Protein AF-A0A6D2HJ42-F1 (afdb_monomer)

InterPro domains:
  IPR021109 Aspartic peptidase domain superfamily [G3DSA:2.40.70.10] (2-83)

Solvent-accessible surface area (backbone atoms only — not comparable to full-atom values): 8110 Å² total; per-residue (Å²): 135,87,75,60,72,88,65,43,46,78,40,83,46,80,43,73,46,96,85,70,47,76,42,65,29,59,14,36,35,75,44,80,45,77,57,83,92,43,74,46,80,41,81,45,76,39,64,92,63,96,63,83,63,94,75,83,87,53,67,70,58,38,60,75,47,61,46,48,76,38,78,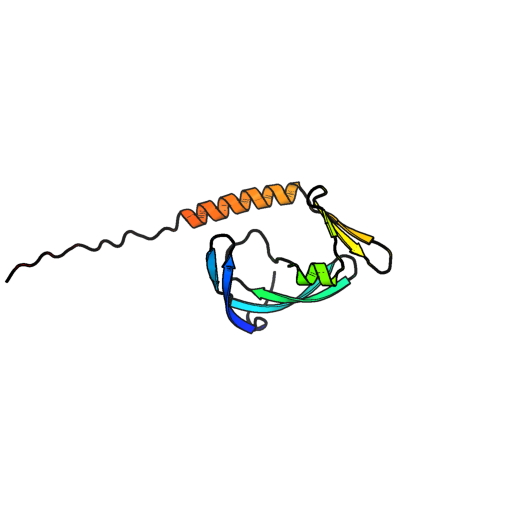92,74,41,28,40,34,27,72,43,99,93,45,75,38,71,51,70,63,56,69,69,60,50,52,52,41,53,55,50,42,52,51,51,52,53,59,60,64,70,66,71,67,81,81,80,81,76,78,82,83,88,80,80,94,130

Nearest PDB structures (foldseek):
  6mn0-assembly1_B  TM=2.402E-01  e=4.425E-01  uncultured bacterium
  6mmz-assembly3_E  TM=2.228E-01  e=8.852E-01  uncultured bacterium

pLDDT: mean 83.09, std 19.47, range [32.66, 97.62]

Radius of gyration: 21.75 Å; Cα contacts (8 Å, |Δi|>4): 128; chains: 1; bounding box: 31×33×83 Å

Sequence (126 aa):
MGVEEGSIKPTSRPLTGFTAEHVYSCGTVRLPVYVGGISKLLKFIVMDKPAIYNAILGTPWLHEMKAVISTFHQCVKFPIPSGIFTLRGDQRVTRSCFLRERKLRTASSCMITEPVSTTRPTSPTQ

Secondary structure (DSSP, 8-state):
----GGGSEE---EEE-TTS-EEE--EEEEEEEEETTEEEEEEEEE--S--S-S----HHHHHHTT-EEETTTTEEEEEETTEEEEEEPPHHHHHHHHHHHHHHHHHHHT----------------

Mean predicted aligned error: 10.0 Å

Foldseek 3Di:
DPDDPVQFDADWDWDQDPVRDTFTFRGKHWDWDDDPNDTDTDIATHGPDDALDPGDDDPVNCVVQVWDADPPQQWIWGDDPVGIDIGHDDVVSVVVSVVVVVVSVVVVVVPPDDDPPPDDDDDDDD

Organism: NCBI:txid1685480

Structure (mmCIF, N/CA/C/O backbone):
data_AF-A0A6D2HJ42-F1
#
_entry.id   AF-A0A6D2HJ42-F1
#
loop_
_atom_site.group_PDB
_atom_site.id
_atom_site.type_symbol
_atom_site.label_atom_id
_atom_site.label_alt_id
_atom_site.label_comp_id
_atom_site.label_asym_id
_atom_site.label_entity_id
_atom_site.label_seq_id
_atom_site.pdbx_PDB_ins_code
_atom_site.Cartn_x
_atom_site.Cartn_y
_atom_site.Cartn_z
_atom_site.occupancy
_atom_site.B_iso_or_equiv
_atom_site.auth_seq_id
_atom_site.auth_comp_id
_atom_site.auth_asym_id
_atom_site.auth_atom_id
_atom_site.pdbx_PDB_model_num
ATOM 1 N N . MET A 1 1 ? -16.869 1.657 -0.269 1.00 69.81 1 MET A N 1
ATOM 2 C CA . MET A 1 1 ? -16.239 0.487 -0.926 1.00 69.81 1 MET A CA 1
ATOM 3 C C . MET A 1 1 ? -17.198 -0.706 -1.059 1.00 69.81 1 MET A C 1
ATOM 5 O O . MET A 1 1 ? -16.768 -1.726 -1.565 1.00 69.81 1 MET A O 1
ATOM 9 N N . GLY A 1 2 ? -18.480 -0.594 -0.659 1.00 74.69 2 GLY A N 1
ATOM 10 C CA . GLY A 1 2 ? -19.474 -1.658 -0.883 1.00 74.69 2 GLY A CA 1
ATOM 11 C C . GLY A 1 2 ? -19.143 -2.987 -0.198 1.00 74.69 2 GLY A C 1
ATOM 12 O O . GLY A 1 2 ? -19.446 -4.036 -0.744 1.00 74.69 2 GLY A O 1
ATOM 13 N N . VAL A 1 3 ? -18.456 -2.948 0.948 1.00 82.94 3 VAL A N 1
ATOM 14 C CA . VAL A 1 3 ? -18.127 -4.149 1.723 1.00 82.94 3 VAL A CA 1
ATOM 15 C C . VAL A 1 3 ? -19.326 -4.472 2.603 1.00 82.94 3 VAL A C 1
ATOM 17 O O . VAL A 1 3 ? -19.707 -3.643 3.424 1.00 82.94 3 VAL A O 1
ATOM 20 N N . GLU A 1 4 ? -19.918 -5.650 2.425 1.00 83.56 4 GLU A N 1
ATOM 21 C CA . GLU A 1 4 ? -21.025 -6.107 3.266 1.00 83.56 4 GLU A CA 1
ATOM 22 C C . GLU A 1 4 ? -20.527 -6.437 4.674 1.00 83.56 4 GLU A C 1
ATOM 24 O O . GLU A 1 4 ? -19.512 -7.125 4.830 1.00 83.56 4 GLU A O 1
ATOM 29 N N . GLU A 1 5 ? -21.255 -5.995 5.701 1.00 80.81 5 GLU A N 1
ATOM 30 C CA . GLU A 1 5 ? -20.880 -6.211 7.105 1.00 80.81 5 GLU A CA 1
ATOM 31 C C . GLU A 1 5 ? -20.709 -7.699 7.441 1.00 80.81 5 GLU A C 1
ATOM 33 O O . GLU A 1 5 ? -19.762 -8.068 8.132 1.00 80.81 5 GLU A O 1
ATOM 38 N N . GLY A 1 6 ? -21.536 -8.575 6.858 1.00 85.75 6 GLY A N 1
ATOM 39 C CA . GLY A 1 6 ? -21.446 -10.027 7.052 1.00 85.75 6 GLY A CA 1
ATOM 40 C C . GLY A 1 6 ? -20.153 -10.670 6.528 1.00 85.75 6 GLY A C 1
ATO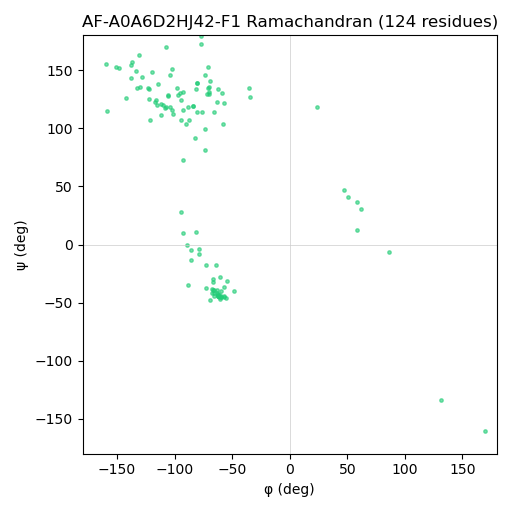M 41 O O . GLY A 1 6 ? -19.799 -11.773 6.940 1.00 85.75 6 GLY A O 1
ATOM 42 N N . SER A 1 7 ? -19.410 -9.989 5.649 1.00 88.38 7 SER A N 1
ATOM 43 C CA . SER A 1 7 ? -18.116 -10.466 5.135 1.00 88.38 7 SER A CA 1
ATOM 44 C C . SER A 1 7 ? -16.930 -10.108 6.041 1.00 88.38 7 SER A C 1
ATOM 46 O O . SER A 1 7 ? -15.823 -10.640 5.870 1.00 88.38 7 SER A O 1
ATOM 48 N N . ILE A 1 8 ? -17.142 -9.210 7.009 1.00 93.38 8 ILE A N 1
ATOM 49 C CA . ILE A 1 8 ? -16.113 -8.746 7.933 1.00 93.38 8 ILE A CA 1
ATOM 50 C C . ILE A 1 8 ? -16.013 -9.750 9.073 1.00 93.38 8 ILE A C 1
ATOM 52 O O . ILE A 1 8 ? -16.949 -9.950 9.838 1.00 93.38 8 ILE A O 1
ATOM 56 N N . LYS A 1 9 ? -14.839 -10.363 9.231 1.00 94.25 9 LYS A N 1
ATOM 57 C CA . LYS A 1 9 ? -14.557 -11.208 10.393 1.00 94.25 9 LYS A CA 1
ATOM 58 C C . LYS A 1 9 ? -14.287 -10.305 11.595 1.00 94.25 9 LYS A C 1
ATOM 60 O O . LYS A 1 9 ? -13.263 -9.607 11.557 1.00 94.25 9 LYS A O 1
ATOM 65 N N . PRO A 1 10 ? -15.138 -10.310 12.639 1.00 93.00 10 PRO A N 1
ATOM 66 C CA . PRO A 1 10 ? -14.962 -9.436 13.789 1.00 93.00 10 PRO A CA 1
ATOM 67 C C . PRO A 1 10 ? -13.611 -9.692 14.445 1.00 93.00 10 PRO A C 1
ATOM 69 O O . PRO A 1 10 ? -13.200 -10.832 14.668 1.00 93.00 10 PRO A O 1
ATOM 72 N N . THR A 1 11 ? -12.864 -8.626 14.690 1.00 91.19 11 THR A N 1
ATOM 73 C CA . THR A 1 11 ? -11.556 -8.693 15.345 1.00 91.19 11 THR A CA 1
ATOM 74 C C . THR A 1 11 ? -11.257 -7.321 15.921 1.00 91.19 11 THR A C 1
ATOM 76 O O . THR A 1 11 ? -11.053 -6.373 15.165 1.00 91.19 11 THR A O 1
ATOM 79 N N . SER A 1 12 ? -11.182 -7.235 17.247 1.00 88.44 12 SER A N 1
ATOM 80 C CA . SER A 1 12 ? -10.778 -6.019 17.950 1.00 88.44 12 SER A CA 1
ATOM 81 C C . SER A 1 12 ? -9.285 -6.086 18.247 1.00 88.44 12 SER A C 1
ATOM 83 O O . SER A 1 12 ? -8.834 -6.888 19.067 1.00 88.44 12 SER A O 1
ATOM 85 N N . ARG A 1 13 ? -8.495 -5.297 17.519 1.00 89.19 13 ARG A N 1
ATOM 86 C CA . ARG A 1 13 ? -7.060 -5.127 17.761 1.00 89.19 13 ARG A CA 1
ATOM 87 C C . ARG A 1 13 ? -6.742 -3.636 17.802 1.00 89.19 13 ARG A C 1
ATOM 89 O O . ARG A 1 13 ? -7.218 -2.911 16.925 1.00 89.19 13 ARG A O 1
ATOM 96 N N . PRO A 1 14 ? -5.939 -3.175 18.774 1.00 90.88 14 PRO A N 1
ATOM 97 C CA . PRO A 1 14 ? -5.482 -1.798 18.790 1.00 90.88 14 PRO A CA 1
ATOM 98 C C . PRO A 1 14 ? -4.479 -1.577 17.653 1.00 90.88 14 PRO A C 1
ATOM 100 O O . PRO A 1 14 ? -3.534 -2.347 17.466 1.00 90.88 14 PRO A O 1
ATOM 103 N N . LEU A 1 15 ? -4.698 -0.512 16.894 1.00 90.00 15 LEU A N 1
ATOM 104 C CA . LEU A 1 15 ? -3.786 0.028 15.900 1.00 90.00 15 LEU A CA 1
ATOM 105 C C . LEU A 1 15 ? -3.206 1.315 16.466 1.00 90.00 15 LEU A C 1
ATOM 107 O O . LEU A 1 15 ? -3.942 2.259 16.749 1.00 90.00 15 LEU A O 1
ATOM 111 N N . THR A 1 16 ? -1.892 1.340 16.644 1.00 88.88 16 THR A N 1
ATOM 112 C CA . THR A 1 16 ? -1.194 2.514 17.164 1.00 88.88 16 THR A CA 1
ATOM 113 C C . THR A 1 16 ? -0.731 3.371 15.998 1.00 88.88 16 THR A C 1
ATOM 115 O O . THR A 1 16 ? 0.074 2.932 15.172 1.00 88.88 16 THR A O 1
ATOM 118 N N . GLY A 1 17 ? -1.276 4.581 15.911 1.00 84.75 17 GLY A N 1
ATOM 119 C CA . GLY A 1 17 ? -0.861 5.574 14.928 1.00 84.75 17 GLY A CA 1
ATOM 120 C C . GLY A 1 17 ? 0.452 6.261 15.308 1.00 84.75 17 GLY A C 1
ATOM 121 O O . GLY A 1 17 ? 0.958 6.129 16.420 1.00 84.75 17 GLY A O 1
ATOM 122 N N . PHE A 1 18 ? 0.980 7.068 14.387 1.00 81.06 18 PHE A N 1
ATOM 123 C CA . PHE A 1 18 ? 2.189 7.871 14.613 1.00 81.06 18 PHE A CA 1
ATOM 124 C C . PHE A 1 18 ? 2.043 8.875 15.771 1.00 81.06 18 PHE A C 1
ATOM 126 O O . PHE A 1 18 ? 3.012 9.210 16.438 1.00 81.06 18 PHE A O 1
ATOM 133 N N . THR A 1 19 ? 0.821 9.330 16.039 1.00 85.00 19 THR A N 1
ATOM 134 C CA . THR A 1 19 ? 0.479 10.240 17.142 1.00 85.00 19 THR A CA 1
ATOM 135 C C . THR A 1 19 ? 0.309 9.528 18.488 1.00 85.00 19 THR A C 1
ATOM 137 O O . THR A 1 19 ? -0.213 10.132 19.419 1.00 85.00 19 THR A O 1
ATOM 140 N N . ALA A 1 20 ? 0.683 8.246 18.585 1.00 85.12 20 ALA A N 1
ATOM 141 C CA . ALA A 1 20 ? 0.408 7.363 19.723 1.00 85.12 20 ALA A CA 1
ATOM 142 C C . ALA A 1 20 ? -1.090 7.194 20.057 1.00 85.12 20 ALA A C 1
ATOM 144 O O . ALA A 1 20 ? -1.442 6.632 21.090 1.00 85.12 20 ALA A O 1
ATOM 145 N N . GLU A 1 21 ? -1.988 7.629 19.169 1.00 85.19 21 GLU A N 1
ATOM 146 C CA . GLU A 1 21 ? -3.416 7.356 19.296 1.00 85.19 21 GLU A CA 1
ATOM 147 C C . GLU A 1 21 ? -3.685 5.872 19.024 1.00 85.19 21 GLU A C 1
ATOM 149 O O . GLU A 1 21 ? -3.184 5.301 18.047 1.00 85.19 21 GLU A O 1
ATOM 154 N N . HIS A 1 22 ? -4.510 5.261 19.873 1.00 85.75 22 HIS A N 1
ATOM 155 C CA . HIS A 1 22 ? -4.991 3.900 19.684 1.00 85.75 22 HIS A CA 1
ATOM 156 C C . HIS A 1 22 ? -6.348 3.906 18.985 1.00 85.75 22 HIS A C 1
ATOM 158 O O . HIS A 1 22 ? -7.317 4.502 19.457 1.00 85.75 22 HIS A O 1
ATOM 164 N N . VAL A 1 23 ? -6.426 3.200 17.861 1.00 87.38 23 VAL A N 1
ATOM 165 C CA . VAL A 1 23 ? -7.665 2.985 17.113 1.00 87.38 23 VAL A CA 1
ATOM 166 C C . VAL A 1 23 ? -7.990 1.504 17.115 1.00 87.38 23 VAL A C 1
ATOM 168 O O . VAL A 1 23 ? -7.171 0.694 16.693 1.00 87.38 23 VAL A O 1
ATOM 171 N N . TYR A 1 24 ? -9.182 1.133 17.569 1.00 91.19 24 TYR A N 1
ATOM 172 C CA . TYR A 1 24 ? -9.628 -0.255 17.514 1.00 91.19 24 TYR A CA 1
ATOM 173 C C . TYR A 1 24 ? -10.162 -0.593 16.122 1.00 91.19 24 TYR A C 1
ATOM 175 O O . TYR A 1 24 ? -10.934 0.166 15.536 1.00 91.19 24 TYR A O 1
ATOM 183 N N . SER A 1 25 ? -9.741 -1.737 15.587 1.00 93.81 25 SER A N 1
ATOM 184 C CA . SER A 1 25 ? -10.297 -2.274 14.347 1.00 93.81 25 SER A CA 1
ATOM 185 C C . SER A 1 25 ? -11.696 -2.856 14.554 1.00 93.81 25 SER A C 1
ATOM 187 O O . SER A 1 25 ? -11.954 -3.498 15.570 1.00 93.81 25 SER A O 1
ATOM 189 N N . CYS A 1 26 ? -12.562 -2.739 13.547 1.00 92.62 26 CYS A N 1
ATOM 190 C CA . CYS A 1 26 ? -13.847 -3.447 13.498 1.00 92.62 26 CYS A CA 1
ATOM 191 C C . CYS A 1 26 ? -13.639 -4.938 13.209 1.00 92.62 26 CYS A C 1
ATOM 193 O O . CYS A 1 26 ? -14.321 -5.816 13.738 1.00 92.62 26 CYS A O 1
ATOM 195 N N . GLY A 1 27 ? -12.668 -5.240 12.350 1.00 94.50 27 GLY A N 1
ATOM 196 C CA . GLY A 1 27 ? -12.392 -6.604 11.951 1.00 94.50 27 GLY A CA 1
ATOM 197 C C . GLY A 1 27 ? -11.432 -6.701 10.789 1.00 94.50 27 GLY A C 1
ATOM 198 O O . GLY A 1 27 ? -10.675 -5.774 10.490 1.00 94.50 27 GLY A O 1
ATOM 199 N N . THR A 1 28 ? -11.459 -7.853 10.130 1.00 95.06 28 THR A N 1
ATOM 200 C CA . THR A 1 28 ? -10.654 -8.097 8.936 1.00 95.06 28 THR A CA 1
ATOM 201 C C . THR A 1 28 ? -11.502 -8.623 7.795 1.00 95.06 28 THR A C 1
ATOM 203 O O . THR A 1 28 ? -12.425 -9.406 8.002 1.00 95.06 28 THR A O 1
ATOM 206 N N . VAL A 1 29 ? -11.165 -8.208 6.579 1.00 95.44 29 VAL A N 1
ATOM 207 C CA . VAL A 1 29 ? -11.852 -8.616 5.350 1.00 95.44 29 VAL A CA 1
ATOM 208 C C . VAL A 1 29 ? -10.819 -9.013 4.303 1.00 95.44 29 VAL A C 1
ATOM 210 O O . VAL A 1 29 ? -9.696 -8.506 4.308 1.00 95.44 29 VAL A O 1
ATOM 213 N N . ARG A 1 30 ? -11.161 -9.953 3.419 1.00 94.69 30 ARG A N 1
ATOM 214 C CA . ARG A 1 30 ? -10.318 -10.311 2.272 1.00 94.69 30 ARG A CA 1
ATOM 215 C C . ARG A 1 30 ? -10.920 -9.696 1.020 1.00 94.69 30 ARG A C 1
ATOM 217 O O . ARG A 1 30 ? -12.042 -10.043 0.675 1.00 94.69 30 ARG A O 1
ATOM 224 N N . LEU A 1 31 ? -10.182 -8.813 0.354 1.00 93.81 31 LEU A N 1
ATOM 225 C CA . LEU A 1 31 ? -10.653 -8.130 -0.850 1.00 93.81 31 LEU A CA 1
ATOM 226 C C . LEU A 1 31 ? -9.699 -8.380 -2.021 1.00 93.81 31 LEU A C 1
ATOM 228 O O . LEU A 1 31 ? -8.478 -8.293 -1.836 1.00 93.81 31 LEU A O 1
ATOM 232 N N . PRO A 1 32 ? -10.224 -8.702 -3.217 1.00 93.69 32 PRO A N 1
ATOM 233 C CA . PRO A 1 32 ? -9.416 -8.746 -4.421 1.00 93.69 32 PRO A CA 1
ATOM 234 C C . PRO A 1 32 ? -9.013 -7.322 -4.815 1.00 93.69 32 PRO A C 1
ATOM 236 O O . PRO A 1 32 ? -9.843 -6.420 -4.907 1.00 93.69 32 PRO A O 1
ATOM 239 N N . VAL A 1 33 ? -7.723 -7.126 -5.055 1.00 93.81 33 VAL A N 1
ATOM 240 C CA . VAL A 1 33 ? -7.136 -5.873 -5.522 1.00 93.81 33 VAL A CA 1
ATOM 241 C C . VAL A 1 33 ? -6.554 -6.115 -6.901 1.00 93.81 33 VAL A C 1
ATOM 243 O O . VAL A 1 33 ? -5.666 -6.953 -7.063 1.00 93.81 33 VAL A O 1
ATOM 246 N N . TYR A 1 34 ? -7.059 -5.372 -7.883 1.00 93.81 34 TYR A N 1
ATOM 247 C CA . TYR A 1 34 ? -6.599 -5.430 -9.262 1.00 93.81 34 TYR A CA 1
ATOM 248 C C . TYR A 1 34 ? -5.812 -4.170 -9.612 1.00 93.81 34 TYR A C 1
ATOM 250 O O . TYR A 1 34 ? -6.357 -3.066 -9.587 1.00 93.81 34 TYR A O 1
ATOM 258 N N . VAL A 1 35 ? -4.529 -4.329 -9.940 1.00 93.56 35 VAL A N 1
ATOM 259 C CA . VAL A 1 35 ? -3.661 -3.221 -10.360 1.00 93.56 35 VAL A CA 1
ATOM 260 C C . VAL A 1 35 ? -2.737 -3.704 -11.469 1.00 93.56 35 VAL A C 1
ATOM 262 O O . VAL A 1 35 ? -2.026 -4.694 -11.312 1.00 93.56 35 VAL A O 1
ATOM 265 N N . GLY A 1 36 ? -2.737 -2.993 -12.597 1.00 91.00 36 GLY A N 1
ATOM 266 C CA . GLY A 1 36 ? -1.797 -3.244 -13.690 1.00 91.00 36 GLY A CA 1
ATOM 267 C C . GLY A 1 36 ? -1.849 -4.655 -14.274 1.00 91.00 36 GLY A C 1
ATOM 268 O O . GLY A 1 36 ? -0.806 -5.207 -14.599 1.00 91.00 36 GLY A O 1
ATOM 269 N N . GLY A 1 37 ? -3.035 -5.263 -14.373 1.00 92.25 37 GLY A N 1
ATOM 270 C CA . GLY A 1 37 ? -3.181 -6.628 -14.899 1.00 92.25 37 GLY A CA 1
ATOM 271 C C . GLY A 1 37 ? -3.004 -7.737 -13.862 1.00 92.25 37 GLY A C 1
ATOM 272 O O . GLY A 1 37 ? -3.247 -8.899 -14.173 1.00 92.25 37 GLY A O 1
ATOM 273 N N . ILE A 1 38 ? -2.616 -7.404 -12.629 1.00 92.75 38 ILE A N 1
ATOM 274 C CA . ILE A 1 38 ? -2.407 -8.372 -11.552 1.00 92.75 38 ILE A CA 1
ATOM 275 C C . ILE A 1 38 ? -3.567 -8.279 -10.562 1.00 92.75 38 ILE A C 1
ATOM 277 O O . ILE A 1 38 ? -3.873 -7.201 -10.056 1.00 92.75 38 ILE A O 1
ATOM 281 N N . SER A 1 39 ? -4.180 -9.424 -10.257 1.00 94.19 39 SER A N 1
ATOM 282 C CA . SER A 1 39 ? -5.190 -9.563 -9.204 1.00 94.19 39 SER A CA 1
ATOM 283 C C . SER A 1 39 ? -4.602 -10.288 -7.995 1.00 94.19 39 SER A C 1
ATOM 285 O O . SER A 1 39 ? -4.028 -11.371 -8.137 1.00 94.19 39 SER A O 1
ATOM 287 N N . LYS A 1 40 ? -4.735 -9.701 -6.802 1.00 92.50 40 LYS A N 1
ATOM 288 C CA . LYS A 1 40 ? -4.280 -10.288 -5.532 1.00 92.50 40 LYS A CA 1
ATOM 289 C C . LYS A 1 40 ? -5.365 -10.196 -4.474 1.00 92.50 40 LYS A C 1
ATOM 291 O O . LYS A 1 40 ? -5.969 -9.147 -4.289 1.00 92.50 40 LYS A O 1
ATOM 296 N N . LEU A 1 41 ? -5.586 -11.285 -3.745 1.00 94.75 41 LEU A N 1
ATOM 297 C CA . LEU A 1 41 ? -6.538 -11.321 -2.640 1.00 94.75 41 LEU A CA 1
ATOM 298 C C . LEU A 1 41 ? -5.836 -10.935 -1.335 1.00 94.75 41 LEU A C 1
ATOM 300 O O . LEU A 1 41 ? -5.108 -11.743 -0.759 1.00 94.75 41 LEU A O 1
ATOM 304 N N . LEU A 1 42 ? -6.067 -9.709 -0.867 1.00 95.00 42 LEU A N 1
ATOM 305 C CA . LEU A 1 42 ? -5.373 -9.139 0.289 1.00 95.00 42 LEU A CA 1
ATOM 306 C C . LEU A 1 42 ? -6.265 -9.124 1.525 1.00 95.00 42 LEU A C 1
ATOM 308 O O . LEU A 1 42 ? -7.473 -8.914 1.433 1.00 95.00 42 LEU A O 1
ATOM 312 N N . LYS A 1 43 ? -5.655 -9.324 2.696 1.00 94.12 43 LYS A N 1
ATOM 313 C CA . LYS A 1 43 ? -6.325 -9.165 3.988 1.00 94.12 43 LYS A CA 1
ATOM 314 C C . LYS A 1 43 ? -6.197 -7.714 4.450 1.00 94.12 43 LYS A C 1
ATOM 316 O O . LYS A 1 43 ? -5.092 -7.247 4.708 1.00 94.12 43 LYS A O 1
ATOM 321 N N . PHE A 1 44 ? -7.328 -7.043 4.599 1.00 93.88 44 PHE A N 1
ATOM 322 C CA . PHE A 1 44 ? -7.433 -5.691 5.132 1.00 93.88 44 PHE A CA 1
ATOM 323 C C . PHE A 1 44 ? -7.912 -5.712 6.576 1.00 93.88 44 PHE A C 1
ATOM 325 O O . PHE A 1 44 ? -8.655 -6.605 6.988 1.00 93.88 44 PHE A O 1
ATOM 332 N N . ILE A 1 45 ? -7.494 -4.697 7.325 1.00 93.81 45 ILE A N 1
ATOM 333 C CA . ILE A 1 45 ? -8.065 -4.360 8.624 1.00 93.81 45 ILE A CA 1
ATOM 334 C C . ILE A 1 45 ? -9.084 -3.250 8.382 1.00 93.81 45 ILE A C 1
ATOM 336 O O . ILE A 1 45 ? -8.771 -2.258 7.723 1.00 93.81 45 ILE A O 1
ATOM 340 N N . VAL A 1 46 ? -10.300 -3.439 8.884 1.00 93.12 46 VAL A N 1
ATOM 341 C CA . VAL A 1 46 ? -11.394 -2.477 8.738 1.00 93.12 46 VAL A CA 1
ATOM 342 C C . VAL A 1 46 ? -11.399 -1.553 9.947 1.00 93.12 46 VAL A C 1
ATOM 344 O O . VAL A 1 46 ? -11.332 -2.018 11.086 1.00 93.12 46 VAL A O 1
ATOM 347 N N . MET A 1 47 ? -11.476 -0.253 9.687 1.00 90.62 47 MET A N 1
ATOM 348 C CA . MET A 1 47 ? -11.636 0.786 10.698 1.00 90.62 47 MET A CA 1
ATOM 349 C C . MET A 1 47 ? -12.902 1.574 10.391 1.00 90.62 47 MET A C 1
ATOM 351 O O . MET A 1 47 ? -13.094 1.995 9.251 1.00 90.62 47 MET A O 1
ATOM 355 N N . ASP A 1 48 ? -13.714 1.811 11.414 1.00 88.06 48 ASP A N 1
ATOM 356 C CA . ASP A 1 48 ? -14.865 2.705 11.342 1.00 88.06 48 ASP A CA 1
ATOM 357 C C . ASP A 1 48 ? -14.445 4.106 11.794 1.00 88.06 48 ASP A C 1
ATOM 359 O O . ASP A 1 48 ? -14.675 4.539 12.923 1.00 88.06 48 ASP A O 1
ATOM 363 N N . LYS A 1 49 ? -13.685 4.782 10.927 1.00 84.69 49 LYS A N 1
ATOM 364 C CA . LYS A 1 49 ? -13.293 6.179 11.117 1.00 84.69 49 LYS A CA 1
ATOM 365 C C . LYS A 1 49 ? -13.403 6.947 9.802 1.00 84.69 49 LYS A C 1
ATOM 367 O O . LYS A 1 49 ? -13.039 6.410 8.752 1.00 84.69 49 LYS A O 1
ATOM 372 N N . PRO A 1 50 ? -13.826 8.223 9.843 1.00 84.56 50 PRO A N 1
ATOM 373 C CA . PRO A 1 50 ? -13.816 9.062 8.659 1.00 84.5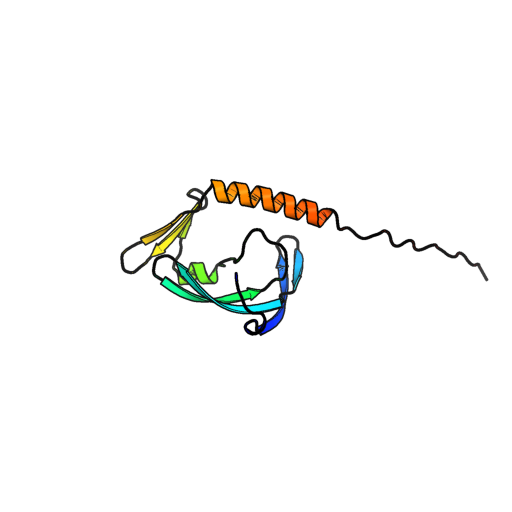6 50 PRO A CA 1
ATOM 374 C C . PRO A 1 50 ? -12.379 9.253 8.161 1.00 84.56 50 PRO A C 1
ATOM 376 O O . PRO A 1 50 ? -11.518 9.756 8.881 1.00 84.56 50 PRO A O 1
ATOM 379 N N . ALA A 1 51 ? -12.126 8.879 6.908 1.00 85.81 51 ALA A N 1
ATOM 380 C CA . ALA A 1 51 ? -10.832 9.033 6.255 1.00 85.81 51 ALA A CA 1
ATOM 381 C C . ALA A 1 51 ? -10.997 9.525 4.811 1.00 85.81 51 ALA A C 1
ATOM 383 O O . ALA A 1 51 ? -12.019 9.312 4.160 1.00 85.81 51 ALA A O 1
ATOM 384 N N . ILE A 1 52 ? -9.964 10.185 4.284 1.00 88.38 52 ILE A N 1
ATOM 385 C CA . ILE A 1 52 ? -9.928 10.633 2.880 1.00 88.38 52 ILE A CA 1
ATOM 386 C C . ILE A 1 52 ? -9.591 9.514 1.887 1.00 88.38 52 ILE A C 1
ATOM 388 O O . ILE A 1 52 ? -9.677 9.727 0.676 1.00 88.38 52 ILE A O 1
ATOM 392 N N . TYR A 1 53 ? -9.206 8.345 2.392 1.00 87.62 53 TYR A N 1
ATOM 393 C CA . TYR A 1 53 ? -8.860 7.154 1.630 1.00 87.62 53 TYR A CA 1
ATOM 394 C C . TYR A 1 53 ? -9.799 6.005 1.995 1.00 87.62 53 TYR A C 1
ATOM 396 O O . TYR A 1 53 ? -10.250 5.889 3.129 1.00 87.62 53 TYR A O 1
ATOM 404 N N . ASN A 1 54 ? -10.058 5.133 1.021 1.00 89.25 54 ASN A N 1
ATOM 405 C CA . ASN A 1 54 ? -10.890 3.946 1.222 1.00 89.25 54 ASN A CA 1
ATOM 406 C C . ASN A 1 54 ? -10.067 2.741 1.711 1.00 89.25 54 ASN A C 1
ATOM 408 O O . ASN A 1 54 ? -10.563 1.928 2.478 1.00 89.25 54 ASN A O 1
ATOM 412 N N . ALA A 1 55 ? -8.822 2.612 1.245 1.00 92.19 55 ALA A N 1
ATOM 413 C CA . ALA A 1 55 ? -7.900 1.536 1.598 1.00 92.19 55 ALA A CA 1
ATOM 414 C C . ALA A 1 55 ? -6.458 2.043 1.566 1.00 92.19 55 ALA A C 1
ATOM 416 O O . ALA A 1 55 ? -6.126 2.934 0.782 1.00 92.19 55 ALA A O 1
ATOM 417 N N . ILE A 1 56 ? -5.601 1.423 2.375 1.00 92.62 56 ILE A N 1
ATOM 418 C CA . ILE A 1 56 ? -4.153 1.631 2.356 1.00 92.62 56 ILE A CA 1
ATOM 419 C C . ILE A 1 56 ? -3.501 0.305 1.976 1.00 92.62 56 ILE A C 1
ATOM 421 O O . ILE A 1 56 ? -3.698 -0.709 2.647 1.00 92.62 56 ILE A O 1
ATOM 425 N N . LEU A 1 57 ? -2.709 0.315 0.906 1.00 94.06 57 LEU A N 1
ATOM 426 C CA . LEU A 1 57 ? -1.850 -0.808 0.547 1.00 94.06 57 LEU A CA 1
ATOM 427 C C . LEU A 1 57 ? -0.520 -0.637 1.273 1.00 94.06 57 LEU A C 1
ATOM 429 O O . LEU A 1 57 ? 0.264 0.255 0.960 1.00 94.06 57 LEU A O 1
ATOM 433 N N . GLY A 1 58 ? -0.306 -1.464 2.291 1.00 93.38 58 GLY A N 1
ATOM 434 C CA . GLY A 1 58 ? 0.904 -1.407 3.100 1.00 93.38 58 GLY A CA 1
ATOM 435 C C . GLY A 1 58 ? 2.126 -2.021 2.417 1.00 93.38 58 GLY A C 1
ATOM 436 O O . GLY A 1 58 ? 2.061 -2.602 1.331 1.00 93.38 58 GLY A O 1
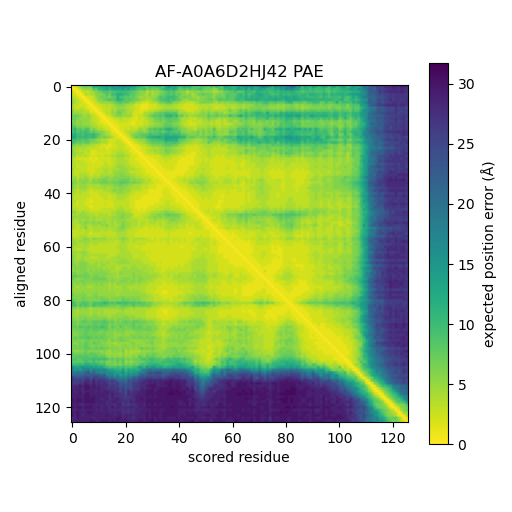ATOM 437 N N . THR A 1 59 ? 3.240 -1.973 3.142 1.00 94.06 59 THR A N 1
ATOM 438 C CA . THR A 1 59 ? 4.523 -2.593 2.786 1.00 94.06 59 THR A CA 1
ATOM 439 C C . THR A 1 59 ? 4.428 -4.057 2.342 1.00 94.06 59 THR A C 1
ATOM 441 O O . THR A 1 59 ? 5.090 -4.392 1.362 1.00 94.06 59 THR A O 1
ATOM 444 N N . PRO A 1 60 ? 3.598 -4.933 2.955 1.00 94.31 60 PRO A N 1
ATOM 445 C CA . PRO A 1 60 ? 3.491 -6.321 2.503 1.00 94.31 60 PRO A CA 1
ATOM 446 C C . PRO A 1 60 ? 3.091 -6.452 1.029 1.00 94.31 60 PRO A C 1
ATOM 448 O O . PRO A 1 60 ? 3.717 -7.208 0.293 1.00 94.31 60 PRO A O 1
AT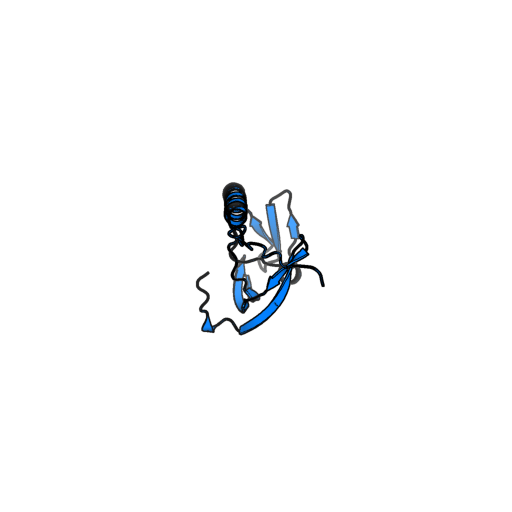OM 451 N N . TRP A 1 61 ? 2.107 -5.665 0.577 1.00 95.31 61 TRP A N 1
ATOM 452 C CA . TRP A 1 61 ? 1.688 -5.672 -0.826 1.00 95.31 61 TRP A CA 1
ATOM 453 C C . TRP A 1 61 ? 2.784 -5.117 -1.740 1.00 95.31 61 TRP A C 1
ATOM 455 O O . TRP A 1 61 ? 3.061 -5.685 -2.791 1.00 95.31 61 TRP A O 1
ATOM 465 N N . LEU A 1 62 ? 3.455 -4.040 -1.324 1.00 96.06 62 LEU A N 1
ATOM 466 C CA . LEU A 1 62 ? 4.557 -3.450 -2.089 1.00 96.06 62 LEU A CA 1
ATOM 467 C C . LEU A 1 62 ? 5.714 -4.438 -2.282 1.00 96.06 62 LEU A C 1
ATOM 469 O O . LEU A 1 62 ? 6.238 -4.561 -3.388 1.00 96.06 62 LEU A O 1
ATOM 473 N N . HIS A 1 63 ? 6.082 -5.170 -1.229 1.00 95.69 63 HIS A N 1
ATOM 474 C CA . HIS A 1 63 ? 7.126 -6.192 -1.283 1.00 95.69 63 HIS A CA 1
ATOM 475 C C . HIS A 1 63 ? 6.716 -7.367 -2.173 1.00 95.69 63 HIS A C 1
ATOM 477 O O . HIS A 1 63 ? 7.508 -7.798 -3.011 1.00 95.69 63 HIS A O 1
ATOM 483 N N . GLU A 1 64 ? 5.475 -7.846 -2.048 1.00 94.44 64 GLU A N 1
ATOM 484 C CA . GLU A 1 64 ? 4.953 -8.926 -2.893 1.00 94.44 64 GLU A CA 1
ATOM 485 C C . GLU A 1 64 ? 4.980 -8.546 -4.381 1.00 94.44 64 GLU A C 1
ATOM 487 O O . GLU A 1 64 ? 5.355 -9.354 -5.232 1.00 94.44 64 GLU A O 1
ATOM 492 N N . MET A 1 65 ? 4.643 -7.296 -4.695 1.00 95.31 65 MET A N 1
ATOM 493 C CA . MET A 1 65 ? 4.643 -6.776 -6.061 1.00 95.31 65 MET A CA 1
ATOM 494 C C . MET A 1 65 ? 6.041 -6.404 -6.572 1.00 95.31 65 MET A C 1
ATOM 496 O O . MET A 1 65 ? 6.162 -6.009 -7.727 1.00 95.31 65 MET A O 1
ATOM 500 N N . LYS A 1 66 ? 7.100 -6.496 -5.752 1.00 96.06 66 LYS A N 1
ATOM 501 C CA . LYS A 1 66 ? 8.438 -5.947 -6.063 1.00 96.06 66 LYS A CA 1
ATOM 502 C C . LYS A 1 66 ? 8.355 -4.478 -6.505 1.00 96.06 66 LYS A C 1
ATOM 504 O O . LYS A 1 66 ? 8.994 -4.058 -7.472 1.00 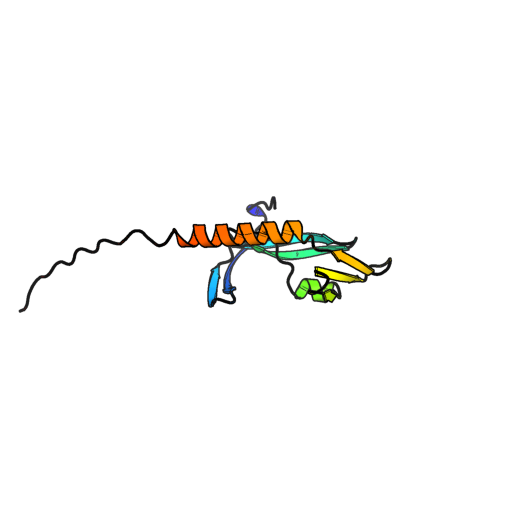96.06 66 LYS A O 1
ATOM 509 N N . ALA A 1 67 ? 7.499 -3.719 -5.825 1.00 97.06 67 ALA A N 1
ATOM 510 C CA . ALA A 1 67 ? 7.172 -2.356 -6.188 1.00 97.06 67 ALA A CA 1
ATOM 511 C C . ALA A 1 67 ? 8.241 -1.363 -5.717 1.00 97.06 67 ALA A C 1
ATOM 513 O O . ALA A 1 67 ? 8.718 -1.420 -4.586 1.00 97.06 67 ALA A O 1
ATOM 514 N N . VAL A 1 68 ? 8.555 -0.401 -6.580 1.00 96.94 68 VAL A N 1
ATOM 515 C CA . VAL A 1 68 ? 9.420 0.744 -6.301 1.00 96.94 68 VAL A CA 1
ATOM 516 C C . VAL A 1 68 ? 8.557 1.998 -6.278 1.00 96.94 68 VAL A C 1
ATOM 518 O O . VAL A 1 68 ? 7.908 2.337 -7.271 1.00 96.94 68 VAL A O 1
ATOM 521 N N . ILE A 1 69 ? 8.548 2.692 -5.142 1.00 96.94 69 ILE A N 1
ATOM 522 C CA . ILE A 1 69 ? 7.814 3.947 -4.968 1.00 96.94 69 ILE A CA 1
ATOM 523 C C . ILE A 1 69 ? 8.765 5.115 -5.218 1.00 96.94 69 ILE A C 1
ATOM 525 O O . ILE A 1 69 ? 9.834 5.190 -4.618 1.00 96.94 69 ILE A O 1
ATOM 529 N N . SER A 1 70 ? 8.351 6.062 -6.058 1.00 95.56 70 SER A N 1
ATOM 530 C CA . SER A 1 70 ? 9.010 7.358 -6.194 1.00 95.56 70 SER A CA 1
ATOM 531 C C . SER A 1 70 ? 8.100 8.456 -5.660 1.00 95.56 70 SER A C 1
ATOM 533 O O . SER A 1 70 ? 7.076 8.779 -6.264 1.00 95.56 70 SER A O 1
ATOM 535 N N . THR A 1 71 ? 8.490 9.057 -4.538 1.00 92.44 71 THR A N 1
ATOM 536 C CA . THR A 1 71 ? 7.791 10.213 -3.957 1.00 92.44 71 THR A CA 1
ATOM 537 C C . THR A 1 71 ? 7.926 11.450 -4.843 1.00 92.44 71 THR A C 1
ATOM 539 O O . THR A 1 71 ? 6.945 12.161 -5.037 1.00 92.44 71 THR A O 1
ATOM 542 N N . PHE A 1 72 ? 9.101 11.655 -5.451 1.00 92.81 72 PHE A N 1
ATOM 543 C CA . PHE A 1 72 ? 9.362 12.765 -6.373 1.00 92.81 72 PHE A CA 1
ATOM 544 C C . PHE A 1 72 ? 8.441 12.730 -7.600 1.00 92.81 72 PHE A C 1
ATOM 546 O O . PHE A 1 72 ? 7.824 13.732 -7.944 1.00 92.81 72 PHE A O 1
ATOM 553 N N . HIS A 1 73 ? 8.294 11.561 -8.231 1.00 92.31 73 HIS A N 1
ATOM 554 C CA . HIS A 1 73 ? 7.452 11.394 -9.423 1.00 92.31 73 HIS A CA 1
ATOM 555 C C . HIS A 1 73 ? 5.997 11.032 -9.092 1.00 92.31 73 HIS A C 1
ATOM 557 O O . HIS A 1 73 ? 5.203 10.821 -10.010 1.00 92.31 73 HIS A O 1
ATOM 563 N N . GLN A 1 74 ? 5.666 10.910 -7.800 1.00 93.31 74 GLN A N 1
ATOM 564 C CA . GLN A 1 74 ? 4.367 10.461 -7.293 1.00 93.31 74 GLN A CA 1
ATOM 565 C C . GLN A 1 74 ? 3.870 9.195 -8.002 1.00 93.31 74 GLN A C 1
ATOM 567 O O . GLN A 1 74 ? 2.730 9.126 -8.463 1.00 93.31 74 GLN A O 1
ATOM 572 N N . CYS A 1 75 ? 4.738 8.195 -8.145 1.00 95.69 75 CYS A N 1
ATOM 573 C CA . CYS A 1 75 ? 4.404 6.973 -8.865 1.00 95.69 75 CYS A CA 1
ATOM 574 C C . CYS A 1 75 ? 4.901 5.716 -8.157 1.00 95.69 75 CYS A C 1
ATOM 576 O O . CYS A 1 75 ? 5.840 5.747 -7.359 1.00 95.69 75 CYS A O 1
ATOM 578 N N . VAL A 1 76 ? 4.257 4.598 -8.477 1.00 96.81 76 VAL A N 1
ATOM 579 C CA . VAL A 1 76 ? 4.640 3.259 -8.037 1.00 96.81 76 VAL A CA 1
ATOM 580 C C . VAL A 1 76 ? 4.876 2.414 -9.278 1.00 96.81 76 VAL A C 1
ATOM 582 O O . VAL A 1 76 ? 4.007 2.328 -10.147 1.00 96.81 76 VAL A O 1
ATOM 585 N N . LYS A 1 77 ? 6.054 1.805 -9.379 1.00 97.62 77 LYS A N 1
ATOM 586 C CA . LYS A 1 77 ? 6.438 0.947 -10.503 1.00 97.62 77 LYS A CA 1
ATOM 587 C C . LYS A 1 77 ? 6.620 -0.479 -10.030 1.00 97.62 77 LYS A C 1
ATOM 589 O O . LYS A 1 77 ? 7.222 -0.686 -8.986 1.00 97.62 77 LYS A O 1
ATOM 594 N N . PHE A 1 78 ? 6.154 -1.450 -10.797 1.00 97.12 78 PHE A N 1
ATOM 595 C CA . PHE A 1 78 ? 6.371 -2.863 -10.493 1.00 97.12 78 PHE A CA 1
ATOM 596 C C . PHE A 1 78 ? 6.398 -3.706 -11.774 1.00 97.12 78 PHE A C 1
ATOM 598 O O . PHE A 1 78 ? 5.804 -3.302 -12.782 1.00 97.12 78 PHE A O 1
ATOM 605 N N . PRO A 1 79 ? 7.103 -4.849 -11.772 1.00 96.69 79 PRO A N 1
ATOM 606 C CA . PRO A 1 79 ? 7.138 -5.746 -12.916 1.00 96.69 79 PRO A CA 1
ATOM 607 C C . PRO A 1 79 ? 5.791 -6.439 -13.146 1.00 96.69 79 PRO A C 1
ATOM 609 O O . PRO A 1 79 ? 5.121 -6.878 -12.212 1.00 96.69 79 PRO A O 1
ATOM 612 N N . ILE A 1 80 ? 5.438 -6.573 -14.418 1.00 95.75 80 ILE A N 1
ATOM 613 C CA . ILE A 1 80 ? 4.325 -7.362 -14.948 1.00 95.75 80 ILE A CA 1
ATOM 614 C C . ILE A 1 80 ? 4.858 -8.232 -16.103 1.00 95.75 80 ILE A C 1
ATOM 616 O O . ILE A 1 80 ? 5.927 -7.929 -16.635 1.00 95.75 80 ILE A O 1
ATOM 620 N N . PRO A 1 81 ? 4.155 -9.294 -16.542 1.00 92.75 81 PRO A N 1
ATOM 621 C CA . PRO A 1 81 ? 4.656 -10.165 -17.613 1.00 92.75 81 PRO A CA 1
ATOM 622 C C . PRO A 1 81 ? 5.031 -9.428 -18.909 1.00 92.75 81 PRO A C 1
ATOM 624 O O . PRO A 1 81 ? 5.960 -9.828 -19.599 1.00 92.75 81 PRO A O 1
ATOM 627 N N . SER A 1 82 ? 4.348 -8.323 -19.218 1.00 93.62 82 SER A N 1
ATOM 628 C CA . SER A 1 82 ? 4.592 -7.504 -20.409 1.00 93.62 82 SER A CA 1
ATOM 629 C C . SER A 1 82 ? 5.574 -6.339 -20.196 1.00 93.62 82 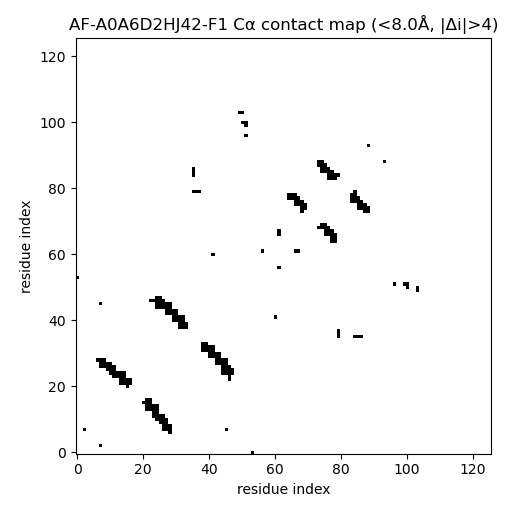SER A C 1
ATOM 631 O O . SER A 1 82 ? 5.669 -5.471 -21.061 1.00 93.62 82 SER A O 1
ATOM 633 N N . GLY A 1 83 ? 6.270 -6.258 -19.054 1.00 95.38 83 GLY A N 1
ATOM 634 C CA . GLY A 1 83 ? 7.243 -5.197 -18.763 1.00 95.38 83 GLY A CA 1
ATOM 635 C C . GLY A 1 83 ? 7.053 -4.551 -17.390 1.00 95.38 83 GLY A C 1
ATOM 636 O O . GLY A 1 83 ? 6.906 -5.234 -16.384 1.00 95.38 83 GLY A O 1
ATOM 637 N N . ILE A 1 84 ? 7.086 -3.219 -17.320 1.00 96.62 84 ILE A N 1
ATOM 638 C CA . ILE A 1 84 ? 6.922 -2.474 -16.063 1.00 96.62 84 ILE A CA 1
ATOM 639 C C . ILE A 1 84 ? 5.604 -1.709 -16.084 1.00 96.62 84 ILE A C 1
ATOM 641 O O . ILE A 1 84 ? 5.409 -0.820 -16.915 1.00 96.62 84 ILE A O 1
ATOM 645 N N . PHE A 1 85 ? 4.728 -1.989 -15.123 1.00 97.31 85 PHE A N 1
ATOM 646 C CA . PHE A 1 85 ? 3.554 -1.159 -14.888 1.00 97.31 85 PHE A CA 1
ATOM 647 C C . PHE A 1 85 ? 3.941 0.072 -14.068 1.00 97.31 85 PHE A C 1
ATOM 649 O O . PHE A 1 85 ? 4.723 -0.024 -13.123 1.00 97.31 85 PHE A O 1
ATOM 656 N N . THR A 1 86 ? 3.391 1.235 -14.421 1.00 97.38 86 THR A N 1
ATOM 657 C CA . THR A 1 86 ? 3.578 2.481 -13.668 1.00 97.38 86 THR A CA 1
ATOM 658 C C . THR A 1 86 ? 2.220 3.012 -13.233 1.00 97.38 86 THR A C 1
ATOM 660 O O . THR A 1 86 ? 1.469 3.552 -14.042 1.00 97.38 86 THR A O 1
ATOM 663 N N . LEU A 1 87 ? 1.928 2.904 -11.941 1.00 95.50 87 LEU A N 1
ATOM 664 C CA . LEU A 1 87 ? 0.801 3.576 -11.312 1.00 95.50 87 LEU A CA 1
ATOM 665 C C . LEU A 1 87 ? 1.199 5.027 -11.025 1.00 95.50 87 LEU A C 1
ATOM 667 O O . LEU A 1 87 ? 2.095 5.268 -10.217 1.00 95.50 87 LEU A O 1
ATOM 671 N N . ARG A 1 88 ? 0.561 5.995 -11.687 1.00 95.56 88 ARG A N 1
ATOM 672 C CA . ARG A 1 88 ? 0.800 7.427 -11.448 1.00 95.56 88 ARG A CA 1
ATOM 673 C C . ARG A 1 88 ? -0.265 7.999 -10.524 1.00 95.56 88 ARG A C 1
ATOM 675 O O . ARG A 1 88 ? -1.451 7.749 -10.714 1.00 95.56 88 ARG A O 1
ATOM 682 N N . GLY A 1 89 ? 0.173 8.778 -9.544 1.00 92.94 89 GLY A N 1
ATOM 683 C CA . GLY A 1 89 ? -0.707 9.623 -8.756 1.00 92.94 89 GLY A CA 1
ATOM 684 C C . GLY A 1 89 ? -1.225 10.802 -9.578 1.00 92.94 89 GLY A C 1
ATOM 685 O O . GLY A 1 89 ? -0.568 11.272 -10.507 1.00 92.94 89 GLY A O 1
ATOM 686 N N . ASP A 1 90 ? -2.403 11.292 -9.20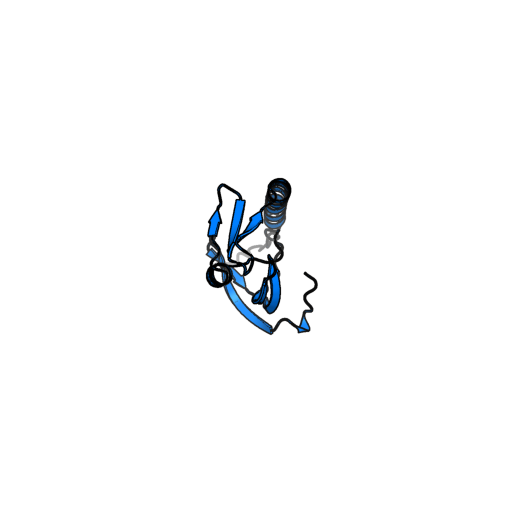4 1.00 91.69 90 ASP A N 1
ATOM 687 C CA . ASP A 1 90 ? -2.973 12.528 -9.731 1.00 91.69 90 ASP A CA 1
ATOM 688 C C . ASP A 1 90 ? -2.776 13.647 -8.703 1.00 91.69 90 ASP A C 1
ATOM 690 O O . ASP A 1 90 ? -3.318 13.612 -7.591 1.00 91.69 90 ASP A O 1
ATOM 694 N N . GLN A 1 91 ? -1.996 14.662 -9.073 1.00 89.62 91 GLN A N 1
ATOM 695 C CA . GLN A 1 91 ? -1.675 15.770 -8.181 1.00 89.62 91 GLN A CA 1
ATOM 696 C C . GLN A 1 91 ? -2.901 16.638 -7.845 1.00 89.62 91 GLN A C 1
ATOM 698 O O . GLN A 1 91 ? -2.984 17.171 -6.735 1.00 89.62 91 GLN A O 1
ATOM 703 N N . ARG A 1 92 ? -3.868 16.784 -8.761 1.00 91.88 92 ARG A N 1
ATOM 704 C CA . ARG A 1 92 ? -5.095 17.567 -8.532 1.00 91.88 92 ARG A CA 1
ATOM 705 C C . ARG A 1 92 ? -5.977 16.868 -7.508 1.00 91.88 92 ARG A C 1
ATOM 707 O O . ARG A 1 92 ? -6.389 17.490 -6.525 1.00 91.88 92 ARG A O 1
ATOM 714 N N . VAL A 1 93 ? -6.183 15.564 -7.688 1.00 89.88 93 VAL A N 1
ATOM 715 C CA . VAL A 1 93 ? -6.923 14.739 -6.723 1.00 89.88 93 VAL A CA 1
ATOM 716 C C . VAL A 1 93 ? -6.208 14.749 -5.375 1.00 89.88 93 VAL A C 1
ATOM 718 O O . VAL A 1 93 ? -6.844 15.023 -4.360 1.00 89.88 93 VAL A O 1
ATOM 721 N N . THR A 1 94 ? -4.884 14.581 -5.358 1.00 88.12 94 THR A N 1
ATOM 722 C CA . THR A 1 94 ? -4.074 14.631 -4.128 1.00 88.12 94 THR A CA 1
ATOM 723 C C . THR A 1 94 ? -4.270 15.943 -3.362 1.00 88.12 94 THR A C 1
ATOM 725 O O . THR A 1 94 ? -4.520 15.921 -2.156 1.00 88.12 94 THR A O 1
ATOM 728 N N . ARG A 1 95 ? -4.236 17.094 -4.050 1.00 90.12 95 ARG A N 1
ATOM 729 C CA . ARG A 1 95 ? -4.484 18.408 -3.429 1.00 90.12 95 ARG A CA 1
ATOM 730 C C . ARG A 1 95 ? -5.895 18.512 -2.847 1.00 90.12 95 ARG A C 1
ATOM 732 O O . ARG A 1 95 ? -6.051 18.980 -1.720 1.00 90.12 95 ARG A O 1
ATOM 739 N N . SER A 1 96 ? -6.911 18.054 -3.579 1.00 91.44 96 SER A N 1
ATOM 740 C CA . SER A 1 96 ? -8.295 18.054 -3.085 1.00 91.44 96 SER A CA 1
ATOM 741 C C . SER A 1 96 ? -8.474 17.160 -1.850 1.00 91.44 96 SER A C 1
ATOM 743 O O . SER A 1 96 ? -9.100 17.578 -0.874 1.00 91.44 96 SER A O 1
ATOM 745 N N . CYS A 1 97 ? -7.857 15.973 -1.839 1.00 89.50 97 CYS A N 1
ATOM 746 C CA . CYS A 1 97 ? -7.865 15.062 -0.698 1.00 89.50 97 CYS A CA 1
ATOM 747 C C . CYS A 1 97 ? -7.197 15.689 0.525 1.00 89.50 97 CYS A C 1
ATOM 749 O O . CYS A 1 97 ? -7.779 15.648 1.603 1.00 89.50 97 CYS A O 1
ATOM 751 N N . PHE A 1 98 ? -6.048 16.345 0.356 1.00 88.88 98 PHE A N 1
ATOM 752 C CA . PHE A 1 98 ? -5.367 17.049 1.445 1.00 88.88 98 PHE A CA 1
ATOM 753 C C . PHE A 1 98 ? -6.238 18.154 2.067 1.00 88.88 98 PHE A C 1
ATOM 755 O O . PHE A 1 98 ? -6.365 18.247 3.289 1.00 88.88 98 PHE A O 1
ATOM 762 N N . LEU A 1 99 ? -6.895 18.972 1.238 1.00 91.56 99 LEU A N 1
ATOM 763 C CA . LEU A 1 99 ? -7.813 20.007 1.728 1.00 91.56 99 LEU A CA 1
ATOM 764 C C . LEU A 1 99 ? -9.017 19.403 2.463 1.00 91.56 99 LEU A C 1
ATOM 766 O O . LEU A 1 99 ? -9.443 19.934 3.490 1.00 91.56 99 LEU A O 1
ATOM 770 N N . ARG A 1 100 ? -9.552 18.284 1.964 1.00 89.75 100 ARG A N 1
ATOM 771 C CA . ARG A 1 100 ? -10.649 17.560 2.616 1.00 89.75 100 ARG A CA 1
ATOM 772 C C . ARG A 1 100 ? -10.219 16.952 3.948 1.00 89.75 100 ARG A C 1
ATOM 774 O O . ARG A 1 100 ? -10.974 17.035 4.907 1.00 89.75 100 ARG A O 1
ATOM 781 N N . GLU A 1 101 ? -9.009 16.412 4.036 1.00 89.19 101 GLU A N 1
ATOM 782 C CA . GLU A 1 101 ? -8.464 15.869 5.282 1.00 89.19 101 GLU A CA 1
ATOM 783 C C . GLU A 1 101 ? -8.330 16.953 6.347 1.00 89.19 101 GLU A C 1
ATOM 785 O O . GLU A 1 101 ? -8.746 16.749 7.484 1.00 89.19 101 GLU A O 1
ATOM 790 N N . ARG A 1 102 ? -7.816 18.135 5.977 1.00 87.25 102 ARG A N 1
ATOM 791 C CA . ARG A 1 102 ? -7.744 19.280 6.895 1.00 87.25 102 ARG A CA 1
ATOM 792 C 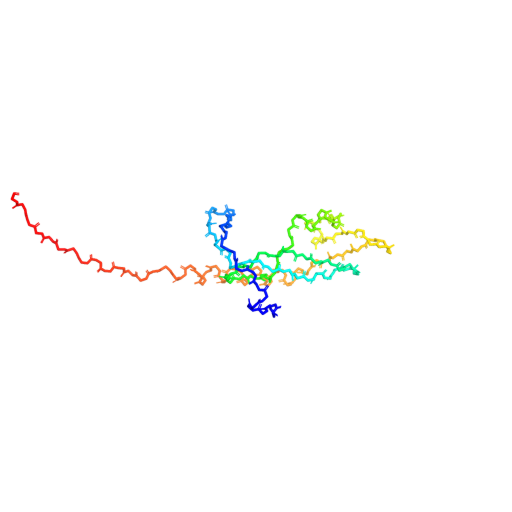C . ARG A 1 102 ? -9.121 19.649 7.437 1.00 87.25 102 ARG A C 1
ATOM 794 O O . ARG A 1 102 ? -9.258 19.822 8.641 1.00 87.25 102 ARG A O 1
ATOM 801 N N . LYS A 1 103 ? -10.140 19.705 6.573 1.00 88.50 103 LYS A N 1
ATOM 802 C CA . LYS A 1 103 ? -11.525 19.962 6.996 1.00 88.50 103 LYS A CA 1
ATOM 803 C C . LYS A 1 103 ? -12.056 18.874 7.930 1.00 88.50 103 LYS A C 1
ATOM 805 O O . LYS A 1 103 ? -12.660 19.214 8.938 1.00 88.50 103 LYS A O 1
ATOM 810 N N . LEU A 1 104 ? -11.803 17.596 7.628 1.00 85.12 104 LEU A N 1
ATOM 811 C CA . LEU A 1 104 ? -12.193 16.477 8.494 1.00 85.12 104 LEU A CA 1
ATOM 812 C C . LEU A 1 104 ? -11.539 16.591 9.875 1.00 85.12 104 LEU A C 1
ATOM 814 O O . LEU A 1 104 ? -12.233 16.484 10.877 1.00 85.12 104 LEU A O 1
ATOM 818 N N . ARG A 1 105 ? -10.239 16.901 9.941 1.00 79.38 105 ARG A N 1
ATOM 819 C CA . ARG A 1 105 ? -9.520 17.107 11.210 1.00 79.38 105 ARG A CA 1
ATOM 820 C C . ARG A 1 105 ? -10.077 18.287 12.008 1.00 79.38 105 ARG A C 1
ATOM 822 O O . ARG A 1 105 ? -10.256 18.162 13.214 1.00 79.38 105 ARG A O 1
ATOM 829 N N . THR A 1 106 ? -10.379 19.412 11.356 1.00 76.69 106 THR A N 1
ATOM 830 C CA . THR A 1 106 ? -10.994 20.572 12.021 1.00 76.69 106 THR A CA 1
ATOM 831 C C . THR A 1 106 ? -12.404 20.254 12.522 1.00 76.69 106 THR A C 1
ATOM 833 O O . THR A 1 106 ? -12.728 20.601 13.650 1.00 76.69 106 THR A O 1
ATOM 836 N N . ALA A 1 107 ? -13.216 19.537 11.740 1.00 72.81 107 ALA A N 1
ATOM 837 C CA . ALA A 1 107 ? -14.555 19.119 12.155 1.00 72.81 107 ALA A CA 1
ATOM 838 C C . ALA A 1 107 ? -14.518 18.126 13.331 1.00 72.81 107 ALA A C 1
ATOM 840 O O . ALA A 1 107 ? -15.310 18.247 14.261 1.00 72.81 107 ALA A O 1
ATOM 841 N N . SER A 1 108 ? -13.560 17.192 13.338 1.00 61.72 108 SER A N 1
ATOM 842 C CA . SER A 1 108 ? -13.316 16.291 14.471 1.00 61.72 108 SER A CA 1
ATOM 843 C C . SER A 1 108 ? -12.803 17.021 15.717 1.00 61.72 108 SER A C 1
ATOM 845 O O . SER A 1 108 ? -13.101 16.597 16.828 1.00 61.72 108 SER A O 1
ATOM 847 N N . SER A 1 109 ? -12.076 18.133 15.555 1.00 55.44 109 SER A N 1
ATOM 848 C CA . SER A 1 109 ? -11.585 18.959 16.669 1.00 55.44 109 SER A CA 1
ATOM 849 C C . SER A 1 109 ? -12.685 19.768 17.368 1.00 55.44 109 SER A C 1
ATOM 851 O O . SER A 1 109 ? -12.459 20.231 18.482 1.00 55.44 109 SER A O 1
ATOM 853 N N . CYS A 1 110 ? -13.854 19.952 16.746 1.00 35.28 110 CYS A N 1
ATOM 854 C CA . CYS A 1 110 ? -14.986 20.664 17.351 1.00 35.28 110 CYS A CA 1
ATOM 855 C C . CYS A 1 110 ? -15.884 19.770 18.225 1.00 35.28 110 CYS A C 1
ATOM 857 O O . CYS A 1 110 ? -16.790 20.284 18.867 1.00 35.28 110 CYS A O 1
ATOM 859 N N . MET A 1 111 ? -15.631 18.458 18.283 1.00 38.81 111 MET A N 1
ATOM 860 C CA . MET A 1 111 ? -16.381 17.498 19.108 1.00 38.81 111 MET A CA 1
ATOM 861 C C . MET A 1 111 ? -15.722 17.252 20.481 1.00 38.81 111 MET A C 1
ATOM 863 O O . MET A 1 111 ? -15.864 16.171 21.050 1.00 38.81 111 MET A O 1
ATOM 867 N N . ILE A 1 112 ? -14.979 18.224 21.029 1.00 40.62 112 ILE A N 1
ATOM 868 C CA . ILE A 1 112 ? -14.543 18.144 22.431 1.00 40.62 112 ILE A CA 1
ATOM 869 C C . ILE A 1 112 ? -15.767 18.431 23.306 1.00 40.62 112 ILE A C 1
ATOM 871 O O . ILE A 1 112 ? -16.172 19.577 23.452 1.00 40.62 112 ILE A O 1
ATOM 875 N N . THR A 1 113 ? -16.347 17.337 23.797 1.00 38.50 113 THR A N 1
ATOM 876 C CA . THR A 1 113 ? -17.119 17.142 25.030 1.00 38.50 113 THR A CA 1
ATOM 877 C C . THR A 1 113 ? -17.787 18.379 25.640 1.00 38.50 113 THR A C 1
ATOM 879 O O . THR A 1 113 ? -17.119 19.281 26.141 1.00 38.50 113 THR A O 1
ATOM 882 N N . GLU A 1 114 ? -19.121 18.330 25.710 1.00 32.91 114 GLU A N 1
ATOM 883 C CA . GLU A 1 114 ? -19.949 19.091 26.653 1.00 32.91 114 GLU A CA 1
ATOM 884 C C . GLU A 1 114 ? -19.252 19.240 28.024 1.00 32.91 114 GLU A C 1
ATOM 886 O O . GLU A 1 114 ? -18.720 18.248 28.546 1.00 32.91 114 GLU A O 1
ATOM 891 N N . PRO A 1 115 ? -19.244 20.433 28.647 1.00 32.66 115 PRO A N 1
ATOM 892 C CA . PRO A 1 115 ? -18.704 20.579 29.987 1.00 32.66 115 PRO A CA 1
ATOM 893 C C . PRO A 1 115 ? -19.581 19.787 30.961 1.00 32.66 115 PRO A C 1
ATOM 895 O O . PRO A 1 115 ? -20.733 20.135 31.209 1.00 32.66 115 PRO A O 1
ATOM 898 N N . VAL A 1 116 ? -19.020 18.731 31.556 1.00 37.81 116 VAL A N 1
ATOM 899 C CA . VAL A 1 116 ? -19.565 18.140 32.782 1.00 37.81 116 VAL A CA 1
ATOM 900 C C . VAL A 1 116 ? -19.589 19.241 33.843 1.00 37.81 116 VAL A C 1
ATOM 902 O O . VAL A 1 116 ? -18.563 19.627 34.406 1.00 37.81 116 VAL A O 1
ATOM 905 N N . SER A 1 117 ? -20.776 19.783 34.098 1.00 34.47 117 SER A N 1
ATOM 906 C CA . SER A 1 117 ? -21.048 20.640 35.242 1.00 34.47 117 SER A CA 1
ATOM 907 C C . SER A 1 117 ? -21.095 19.772 36.499 1.00 34.47 117 SER A C 1
ATOM 909 O O . SER A 1 117 ? -22.170 19.398 36.965 1.00 34.47 117 SER A O 1
ATOM 911 N N . THR A 1 118 ? -19.936 19.428 37.060 1.00 33.41 118 THR A N 1
ATOM 912 C CA . THR A 1 118 ? -19.890 18.897 38.427 1.00 33.41 118 THR A CA 1
ATOM 913 C C . THR A 1 118 ? -19.912 20.077 39.387 1.00 33.41 118 THR A C 1
ATOM 915 O O . THR A 1 118 ? -18.880 20.650 39.744 1.00 33.41 118 THR A O 1
ATOM 918 N N . THR A 1 119 ? -21.118 20.458 39.794 1.00 34.09 119 THR A N 1
ATOM 919 C CA . THR A 1 119 ? -21.346 21.254 40.996 1.00 34.09 119 THR A CA 1
ATOM 920 C C . THR A 1 119 ? -20.753 20.516 42.196 1.00 34.09 119 THR A C 1
ATOM 922 O O . THR A 1 119 ? -21.078 19.368 42.483 1.00 34.09 119 THR A O 1
ATOM 925 N N . ARG A 1 120 ? -19.827 21.190 42.879 1.00 33.91 120 ARG A N 1
ATOM 926 C CA . ARG A 1 120 ? -19.206 20.774 44.138 1.00 33.91 120 ARG A CA 1
ATOM 927 C C . ARG A 1 120 ? -20.235 20.909 45.273 1.00 33.91 120 ARG A C 1
ATOM 929 O O . ARG A 1 120 ? -20.753 22.012 45.437 1.00 33.91 120 ARG A O 1
ATOM 936 N N . PRO A 1 121 ? -20.465 19.888 46.116 1.00 36.09 121 PRO A N 1
ATOM 937 C CA . PRO A 1 121 ? -21.014 20.102 47.448 1.00 36.09 121 PRO A CA 1
ATOM 938 C C . PRO A 1 121 ? -19.885 20.036 48.480 1.00 36.09 121 PRO A C 1
ATOM 940 O O . PRO A 1 121 ? -19.266 19.001 48.714 1.00 36.09 121 PRO A O 1
ATOM 943 N N . THR A 1 122 ? -19.607 21.187 49.076 1.00 40.97 122 THR A N 1
ATOM 944 C CA . THR A 1 122 ? -18.965 21.347 50.384 1.00 40.97 122 THR A CA 1
ATOM 945 C C . THR A 1 122 ? -19.823 20.734 51.487 1.00 40.97 122 THR A C 1
ATOM 947 O O . THR A 1 122 ? -21.005 21.057 51.570 1.00 40.97 122 THR A O 1
ATOM 950 N N . SER A 1 123 ? -19.219 19.964 52.394 1.00 37.34 123 SER A N 1
ATOM 951 C CA . SER A 1 123 ? -19.738 19.724 53.750 1.00 37.34 123 SER A CA 1
ATOM 952 C C . SER A 1 123 ? -18.596 19.234 54.669 1.00 37.34 123 SER A C 1
ATOM 954 O O . SER A 1 123 ? -17.579 18.771 54.152 1.00 37.34 123 SER A O 1
ATOM 956 N N . PRO A 1 124 ? -18.690 19.420 55.999 1.00 40.66 124 PRO A N 1
ATOM 957 C CA . PRO A 1 124 ? -17.620 20.015 56.794 1.00 40.66 124 PRO A CA 1
ATOM 958 C C . PRO A 1 124 ? -16.867 19.037 57.701 1.00 40.66 124 PRO A C 1
ATOM 960 O O . PRO A 1 124 ? -17.283 17.908 57.932 1.00 40.66 124 PRO A O 1
ATOM 963 N N . THR A 1 125 ? -15.769 19.565 58.241 1.00 37.59 125 THR A N 1
ATOM 964 C CA . THR A 1 125 ? -14.998 19.105 59.395 1.00 37.59 125 THR A CA 1
ATOM 965 C C . THR A 1 125 ? -15.851 18.479 60.500 1.00 37.59 125 THR A C 1
ATOM 967 O O . THR A 1 125 ? -16.743 19.135 61.046 1.00 37.59 125 THR A O 1
ATOM 970 N N . GLN A 1 126 ? -15.475 17.265 60.895 1.00 36.84 126 GLN A N 1
ATOM 971 C CA . GLN A 1 126 ? -15.404 16.850 62.293 1.00 36.84 126 GLN A CA 1
ATOM 972 C C . GLN A 1 126 ? -14.269 15.842 62.455 1.00 36.84 126 GLN A C 1
ATOM 974 O O . GLN A 1 126 ? -14.136 14.978 61.560 1.00 36.84 126 GLN A O 1
#